Protein AF-A0A0G4L8Q2-F1 (afdb_monomer)

InterPro domains:
  IPR001357 BRCT domain [PS50172] (61-119)
  IPR036420 BRCT domain superfamily [G3DSA:3.40.50.10190] (60-119)
  IPR036420 BRCT domain superfamily [SSF52113] (34-117)

Nearest PDB structures (foldseek):
  4id3-assembly2_B  TM=9.337E-01  e=1.036E-03  Saccharomyces cerevisiae S288C
  2ebw-assembly1_A  TM=8.727E-01  e=2.348E-03  Homo sapiens
  2m2i-assembly1_A  TM=8.314E-01  e=1.944E-03  Saccharomyces cerevisiae
  5vx7-assembly1_A  TM=8.549E-01  e=3.885E-03  Saccharomyces cerevisiae S288C
  3al3-assembly1_A  TM=3.323E-01  e=2.104E+00  Homo sapiens

Radius of gyration: 15.35 Å; Cα contacts (8 Å, |Δi|>4): 139; chains: 1; bounding box: 40×30×42 Å

Mean predicted aligned error: 5.41 Å

Solvent-accessible surface area (backbone atoms only — not comparable to full-atom values): 7084 Å² total; per-residue (Å²): 141,83,54,77,54,56,54,43,20,51,50,47,42,52,51,53,73,70,53,80,68,89,72,80,86,47,80,59,65,53,85,74,58,91,90,39,60,69,59,47,54,53,24,52,53,50,54,53,50,40,54,46,36,54,45,39,68,75,24,80,89,47,68,60,81,34,62,84,40,25,38,28,76,43,80,70,50,90,71,46,66,71,56,50,50,49,55,40,32,32,20,39,22,40,77,40,92,72,79,93,47,86,39,50,40,73,42,77,48,61,72,67,73,60,71,87,73,74,106

Foldseek 3Di:
DDDPLQVQQQVLLVCLVPQADDDCPDPLNDDDDPPRPVSVVVSVQSVVSNVLNVLCVVQPPAALPAASFEEEEDDADVVGPVVCSSVQSSSHYHYDPDDPDPSNGPYYHYPDDDPVVVD

Structure (mmCIF, N/CA/C/O backbone):
data_AF-A0A0G4L8Q2-F1
#
_entry.id   AF-A0A0G4L8Q2-F1
#
loop_
_atom_site.group_PDB
_atom_site.id
_atom_site.type_symbol
_atom_site.label_atom_id
_atom_site.label_alt_id
_atom_site.label_comp_id
_atom_site.label_asym_id
_atom_site.label_entity_id
_atom_site.label_seq_id
_atom_site.pdbx_PDB_ins_code
_atom_site.Cartn_x
_atom_site.Cartn_y
_atom_site.Cartn_z
_atom_site.occupancy
_atom_site.B_iso_or_equiv
_atom_site.auth_seq_id
_atom_site.auth_comp_id
_atom_site.auth_asym_id
_atom_site.auth_atom_id
_atom_site.pdbx_PDB_model_num
ATOM 1 N N . MET A 1 1 ? 2.539 7.947 21.903 1.00 46.09 1 MET A N 1
ATOM 2 C CA . MET A 1 1 ? 2.218 8.505 20.574 1.00 46.09 1 MET A CA 1
ATOM 3 C C . MET A 1 1 ? 3.316 9.488 20.205 1.00 46.09 1 MET A C 1
ATOM 5 O O . MET A 1 1 ? 3.404 10.532 20.837 1.00 46.09 1 MET A O 1
ATOM 9 N N . GLY A 1 2 ? 4.216 9.132 19.288 1.00 56.31 2 GLY A N 1
ATOM 10 C CA . GLY A 1 2 ? 5.336 10.012 18.913 1.00 56.31 2 GLY A CA 1
ATOM 11 C C . GLY A 1 2 ? 6.603 9.317 18.409 1.00 56.31 2 GLY A C 1
ATOM 12 O O . GLY A 1 2 ? 7.612 9.989 18.187 1.00 56.31 2 GLY A O 1
ATOM 13 N N . SER A 1 3 ? 6.582 7.997 18.209 1.00 67.12 3 SER A N 1
ATOM 14 C CA . SER A 1 3 ? 7.747 7.274 17.696 1.00 67.12 3 SER A CA 1
ATOM 15 C C . SER A 1 3 ? 8.012 7.615 16.224 1.00 67.12 3 SER A C 1
ATOM 17 O O . SER A 1 3 ? 7.089 7.831 15.438 1.00 67.12 3 SER A O 1
ATOM 19 N N . ARG A 1 4 ? 9.286 7.611 15.805 1.00 61.66 4 ARG A N 1
ATOM 20 C CA . ARG A 1 4 ? 9.696 7.770 14.393 1.00 61.66 4 ARG A CA 1
ATOM 21 C C . ARG A 1 4 ? 9.013 6.745 13.471 1.00 61.66 4 ARG A C 1
ATOM 23 O O . ARG A 1 4 ? 8.783 7.040 12.304 1.00 61.66 4 ARG A O 1
ATOM 30 N N . LEU A 1 5 ? 8.650 5.577 14.007 1.00 66.06 5 LEU A N 1
ATOM 31 C CA . LEU A 1 5 ? 7.944 4.510 13.288 1.00 66.06 5 LEU A CA 1
ATOM 32 C C . LEU A 1 5 ? 6.494 4.908 12.932 1.00 66.06 5 LEU A C 1
ATOM 34 O O . LEU A 1 5 ? 6.028 4.625 11.830 1.00 66.06 5 LEU A O 1
ATOM 38 N N . GLU A 1 6 ? 5.804 5.623 13.829 1.00 70.31 6 GLU A N 1
ATOM 39 C CA . GLU A 1 6 ? 4.434 6.123 13.609 1.00 70.31 6 GLU A CA 1
ATOM 40 C C . GLU A 1 6 ? 4.410 7.283 12.598 1.00 70.31 6 GLU A C 1
ATOM 42 O O . GLU A 1 6 ? 3.436 7.469 11.870 1.00 70.31 6 GLU A O 1
ATOM 47 N N . LYS A 1 7 ? 5.496 8.064 12.505 1.00 80.12 7 LYS A N 1
ATOM 48 C CA . LYS A 1 7 ? 5.595 9.194 11.564 1.00 80.12 7 LYS A CA 1
ATOM 49 C C . LYS A 1 7 ? 5.583 8.738 10.102 1.00 80.12 7 LYS A C 1
ATOM 51 O O . LYS A 1 7 ? 4.897 9.345 9.290 1.00 80.12 7 LYS A O 1
ATOM 56 N N . ASN A 1 8 ? 6.286 7.656 9.772 1.00 83.25 8 ASN A N 1
ATOM 57 C CA . ASN A 1 8 ? 6.350 7.170 8.391 1.00 83.25 8 ASN A CA 1
ATOM 58 C C . ASN A 1 8 ? 5.027 6.536 7.952 1.00 83.25 8 ASN A C 1
ATOM 60 O O . ASN A 1 8 ? 4.466 6.925 6.933 1.00 83.25 8 ASN A O 1
ATOM 64 N N . SER A 1 9 ? 4.491 5.608 8.744 1.00 81.19 9 SER A N 1
ATOM 65 C CA . SER A 1 9 ? 3.209 4.957 8.446 1.00 81.19 9 SER A CA 1
ATOM 66 C C . SER A 1 9 ? 2.054 5.960 8.381 1.00 81.19 9 SER A C 1
ATOM 68 O O . SER A 1 9 ? 1.198 5.846 7.507 1.00 81.19 9 SER A O 1
ATOM 70 N N . SER A 1 10 ? 2.053 7.000 9.225 1.00 85.38 10 SER A N 1
ATOM 71 C CA . SE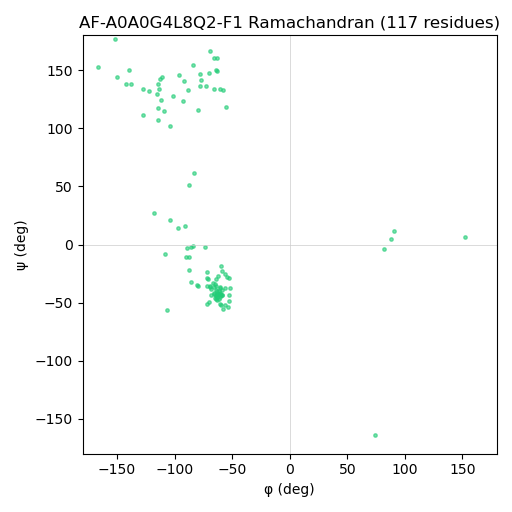R A 1 10 ? 1.060 8.080 9.134 1.00 85.38 10 SER A CA 1
ATOM 72 C C . SER A 1 10 ? 1.223 8.957 7.889 1.00 85.38 10 SER A C 1
ATOM 74 O O . SER A 1 10 ? 0.217 9.357 7.307 1.00 85.38 10 SER A O 1
ATOM 76 N N . GLN A 1 11 ? 2.449 9.236 7.433 1.00 87.38 11 GLN A N 1
ATOM 77 C CA . GLN A 1 11 ? 2.677 9.924 6.155 1.00 87.38 11 GLN A CA 1
ATOM 78 C C . GLN A 1 11 ? 2.182 9.091 4.970 1.00 87.38 11 GLN A C 1
ATOM 80 O O . GLN A 1 11 ? 1.495 9.617 4.097 1.00 87.38 11 GLN A O 1
ATOM 85 N N . VAL A 1 12 ? 2.477 7.788 4.965 1.00 87.19 12 VAL A N 1
ATOM 86 C CA . VAL A 1 12 ? 1.997 6.860 3.931 1.00 87.19 12 VAL A CA 1
ATOM 87 C C . VAL A 1 12 ? 0.478 6.808 3.923 1.00 87.19 12 VAL A C 1
ATOM 89 O O . VAL A 1 12 ? -0.131 6.962 2.870 1.00 87.19 12 VAL A O 1
ATOM 92 N N . ARG A 1 13 ? -0.137 6.671 5.100 1.00 88.06 13 ARG A N 1
ATOM 93 C CA . ARG A 1 13 ? -1.589 6.710 5.260 1.00 88.06 13 ARG A CA 1
ATOM 94 C C . ARG A 1 13 ? -2.181 7.977 4.643 1.00 88.06 13 ARG A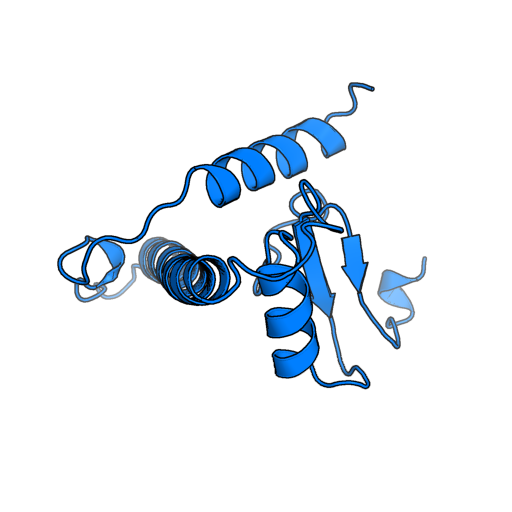 C 1
ATOM 96 O O . ARG A 1 13 ? -3.056 7.866 3.795 1.00 88.06 13 ARG A O 1
ATOM 103 N N . LYS A 1 14 ? -1.684 9.159 5.026 1.00 89.50 14 LYS A N 1
ATOM 104 C CA . LYS A 1 14 ? -2.181 10.442 4.500 1.00 89.50 14 LYS A CA 1
ATOM 105 C C . LYS A 1 14 ? -2.043 10.532 2.982 1.00 89.50 14 LYS A C 1
ATOM 107 O O . LYS A 1 14 ? -2.941 11.043 2.325 1.00 89.50 14 LYS A O 1
ATOM 112 N N . ARG A 1 15 ? -0.940 10.018 2.429 1.00 88.75 15 ARG A N 1
ATOM 113 C CA . ARG A 1 15 ? -0.724 9.965 0.980 1.00 88.75 15 ARG A CA 1
ATOM 114 C C . ARG A 1 15 ? -1.761 9.084 0.283 1.00 88.75 15 ARG A C 1
ATOM 116 O O . ARG A 1 15 ? -2.282 9.500 -0.737 1.00 88.75 15 ARG A O 1
ATOM 123 N N . ILE A 1 16 ? -2.051 7.898 0.820 1.00 87.94 16 ILE A N 1
ATOM 124 C CA . ILE A 1 16 ? -3.041 6.973 0.243 1.00 87.94 16 ILE A CA 1
ATOM 125 C C . ILE A 1 16 ? -4.462 7.537 0.379 1.00 87.94 16 ILE A C 1
ATOM 127 O O . ILE A 1 16 ? -5.239 7.492 -0.570 1.00 87.94 16 ILE A O 1
ATOM 131 N N . GLU A 1 17 ? -4.799 8.103 1.542 1.00 85.44 17 GLU A N 1
ATOM 132 C CA . GLU A 1 17 ? -6.103 8.732 1.790 1.00 85.44 17 GLU A CA 1
ATOM 133 C C . GLU A 1 17 ? -6.349 9.917 0.844 1.00 85.44 17 GLU A C 1
ATOM 135 O O . GLU A 1 17 ? -7.460 10.064 0.342 1.00 85.44 17 GLU A O 1
ATOM 140 N N . GLY A 1 18 ? -5.322 10.729 0.575 1.00 84.12 18 GLY A N 1
ATOM 141 C CA . GLY A 1 18 ? -5.392 11.857 -0.357 1.00 84.12 18 GLY A CA 1
ATOM 142 C C . GLY A 1 18 ? -5.183 11.496 -1.830 1.00 84.12 18 GLY A C 1
ATOM 143 O O . GLY A 1 18 ? -5.216 12.393 -2.666 1.00 84.12 18 GLY A O 1
ATOM 144 N N . HIS A 1 19 ? -4.930 10.224 -2.159 1.00 85.88 19 HIS A N 1
ATOM 145 C CA . HIS A 1 19 ? -4.714 9.795 -3.539 1.00 85.88 19 HIS A CA 1
ATOM 146 C C . HIS A 1 19 ? -6.048 9.630 -4.268 1.00 85.88 19 HIS A C 1
ATOM 148 O O . HIS A 1 19 ? -6.837 8.736 -3.924 1.00 85.88 19 HIS A O 1
ATOM 154 N N . THR A 1 20 ? -6.246 10.455 -5.295 1.00 82.62 20 THR A N 1
ATOM 155 C CA . THR A 1 20 ? -7.375 10.416 -6.229 1.00 82.62 20 THR A CA 1
ATOM 156 C C . THR A 1 20 ? -6.862 10.018 -7.608 1.00 82.62 20 THR A C 1
ATOM 158 O O . THR A 1 20 ? -5.768 10.416 -8.001 1.00 82.62 20 THR A O 1
ATOM 161 N N . PHE A 1 21 ? -7.646 9.219 -8.324 1.00 87.44 21 PHE A N 1
ATOM 162 C CA . PHE A 1 21 ? -7.382 8.841 -9.706 1.00 87.44 21 PHE A CA 1
ATOM 163 C C . PHE A 1 21 ? -8.449 9.483 -10.594 1.00 87.44 21 PHE A C 1
ATOM 165 O O . PHE A 1 21 ? -9.636 9.290 -10.330 1.00 87.44 21 PHE A O 1
ATOM 172 N N . GLU A 1 22 ? -8.020 10.253 -11.592 1.00 81.12 22 GLU A N 1
ATOM 173 C CA . GLU A 1 22 ? -8.904 10.938 -12.545 1.00 81.12 22 GLU A CA 1
ATOM 174 C C . GLU A 1 22 ? -8.844 10.243 -13.912 1.00 81.12 22 GLU A C 1
ATOM 176 O O . GLU A 1 22 ? -9.867 9.749 -14.388 1.00 81.12 22 GLU A O 1
ATOM 181 N N . ASP A 1 23 ? -7.647 10.122 -14.495 1.00 85.00 23 ASP A N 1
ATOM 182 C CA . ASP A 1 23 ? -7.423 9.555 -15.829 1.00 85.00 23 ASP A CA 1
ATOM 183 C C . ASP A 1 23 ? -6.023 8.908 -15.993 1.00 85.00 23 ASP A C 1
ATOM 185 O O . ASP A 1 23 ? -5.199 8.904 -15.074 1.00 85.00 23 ASP A O 1
ATOM 189 N N . GLU A 1 24 ? -5.764 8.307 -17.163 1.00 86.38 24 GLU A N 1
ATOM 190 C CA . GLU A 1 24 ? -4.503 7.618 -17.497 1.00 86.38 24 GLU A CA 1
ATOM 191 C C . GLU A 1 24 ? -3.498 8.473 -18.299 1.00 86.38 24 GLU A C 1
ATOM 193 O O . GLU A 1 24 ? -2.531 7.943 -18.846 1.00 86.38 24 GLU A O 1
ATOM 198 N N . GLU A 1 25 ? -3.683 9.790 -18.372 1.00 85.88 25 GLU A N 1
ATOM 199 C CA . GLU A 1 25 ? -2.771 10.738 -19.034 1.00 85.88 25 GLU A CA 1
ATOM 200 C C . GLU A 1 25 ? -1.628 11.203 -18.105 1.00 85.88 25 GLU A C 1
ATOM 202 O O . GLU A 1 25 ? -0.737 11.949 -18.515 1.00 85.88 25 GLU A O 1
ATOM 207 N N . GLY A 1 26 ? -1.624 10.739 -16.851 1.00 84.00 26 GLY A N 1
ATOM 208 C CA . GLY A 1 26 ? -0.616 11.071 -15.844 1.00 84.00 26 GLY A CA 1
ATOM 209 C C . GLY A 1 26 ? 0.804 10.560 -16.136 1.00 84.00 26 GLY A C 1
ATOM 210 O O . GLY A 1 26 ? 1.029 9.592 -16.871 1.00 84.00 26 GLY A O 1
ATOM 211 N N . GLU A 1 27 ? 1.787 11.179 -15.468 1.00 85.88 27 GLU A N 1
ATOM 212 C CA . GLU A 1 27 ? 3.224 10.852 -15.554 1.00 85.88 27 GLU A CA 1
ATOM 213 C C . GLU A 1 27 ? 3.505 9.362 -15.294 1.00 85.88 27 GLU A C 1
ATOM 215 O O . GLU A 1 27 ? 4.468 8.785 -15.806 1.00 85.88 27 GLU A O 1
ATOM 220 N N . GLU A 1 28 ? 2.666 8.701 -14.493 1.00 86.25 28 GLU A N 1
ATOM 221 C CA . GLU A 1 28 ? 2.812 7.281 -14.221 1.00 86.25 28 GLU A CA 1
ATOM 222 C C . GLU A 1 28 ? 2.663 6.399 -15.469 1.00 86.25 28 GLU A C 1
ATOM 224 O O . GLU A 1 28 ? 3.273 5.324 -15.520 1.00 86.25 28 GLU A O 1
ATOM 229 N N . TYR A 1 29 ? 1.918 6.831 -16.488 1.00 88.69 29 TYR A N 1
ATOM 230 C CA . TYR A 1 29 ? 1.667 6.071 -17.715 1.00 88.69 29 TYR A CA 1
ATOM 231 C C . TYR A 1 29 ? 2.685 6.324 -18.826 1.00 88.69 29 TYR A C 1
ATOM 233 O O . TYR A 1 29 ? 2.760 5.535 -19.769 1.00 88.69 29 TYR A O 1
ATOM 241 N N . GLU A 1 30 ? 3.547 7.327 -18.674 1.00 88.62 30 GLU A N 1
ATOM 242 C CA . GLU A 1 30 ? 4.608 7.609 -19.633 1.00 88.62 30 GLU A CA 1
ATOM 243 C C . GLU A 1 30 ? 5.635 6.465 -19.752 1.00 88.62 30 GLU A C 1
ATOM 245 O O . GLU A 1 30 ? 5.968 5.797 -18.757 1.00 88.62 30 GLU A O 1
ATOM 250 N N . PRO A 1 31 ? 6.236 6.280 -20.944 1.00 86.69 31 PRO A N 1
ATOM 251 C CA . PRO A 1 31 ? 7.279 5.286 -21.155 1.00 86.69 31 PRO A CA 1
ATOM 252 C C . PRO A 1 31 ? 8.500 5.554 -20.264 1.00 86.69 31 PRO A C 1
ATOM 254 O O . PRO A 1 31 ? 9.000 6.676 -20.158 1.00 86.69 31 PRO A O 1
ATOM 257 N N . SER A 1 32 ? 9.005 4.501 -19.619 1.00 88.62 32 SER A N 1
ATOM 258 C CA . SER A 1 32 ? 10.236 4.574 -18.829 1.00 88.62 32 SER A CA 1
ATOM 259 C C . SER A 1 32 ? 11.471 4.571 -19.733 1.00 88.62 32 SER A C 1
ATOM 261 O O . SER A 1 32 ? 11.536 3.837 -20.719 1.00 88.62 32 SER A O 1
ATOM 263 N N . LYS A 1 33 ? 12.481 5.364 -19.369 1.00 89.50 33 LYS A N 1
ATOM 264 C CA . LYS A 1 33 ? 13.782 5.394 -20.054 1.00 89.50 33 LYS A CA 1
ATOM 265 C C . LYS A 1 33 ? 14.695 4.280 -19.537 1.00 89.50 33 LYS A C 1
ATOM 267 O O . LYS A 1 33 ? 14.572 3.836 -18.393 1.00 89.50 33 LYS A O 1
ATOM 272 N N . PHE A 1 34 ? 15.646 3.853 -20.367 1.00 90.06 34 PHE A N 1
ATOM 273 C CA . PHE A 1 34 ? 16.685 2.913 -19.947 1.00 90.06 34 PHE A CA 1
ATOM 274 C C . PHE A 1 34 ? 17.471 3.477 -18.751 1.00 90.06 34 PHE A C 1
ATOM 276 O O . PHE A 1 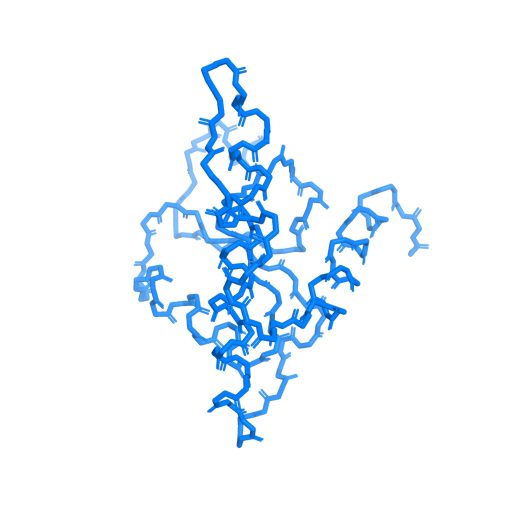34 ? 17.846 4.647 -18.752 1.00 90.06 34 PHE A O 1
ATOM 283 N N . GLY A 1 35 ? 17.683 2.655 -17.718 1.00 87.50 35 GLY A N 1
ATOM 284 C CA . GLY A 1 35 ? 18.326 3.067 -16.463 1.00 87.50 35 GLY A CA 1
ATOM 285 C C . GLY A 1 35 ? 17.415 3.771 -15.443 1.00 87.50 35 GLY A C 1
ATOM 286 O O . GLY A 1 35 ? 17.860 4.031 -14.332 1.00 87.50 35 GLY A O 1
ATOM 287 N N . GLY A 1 36 ? 16.142 4.037 -15.759 1.00 89.94 36 GLY A N 1
ATOM 288 C CA . GLY A 1 36 ? 15.191 4.719 -14.866 1.00 89.94 36 GLY A CA 1
ATOM 289 C C . GLY A 1 36 ? 14.432 3.792 -13.909 1.00 89.94 36 GLY A C 1
ATOM 290 O O . GLY A 1 36 ? 13.202 3.825 -13.883 1.00 89.94 36 GLY A O 1
ATOM 291 N N . PHE A 1 37 ? 15.125 2.925 -13.158 1.00 88.06 37 PHE A N 1
ATOM 292 C CA . PHE A 1 37 ? 14.462 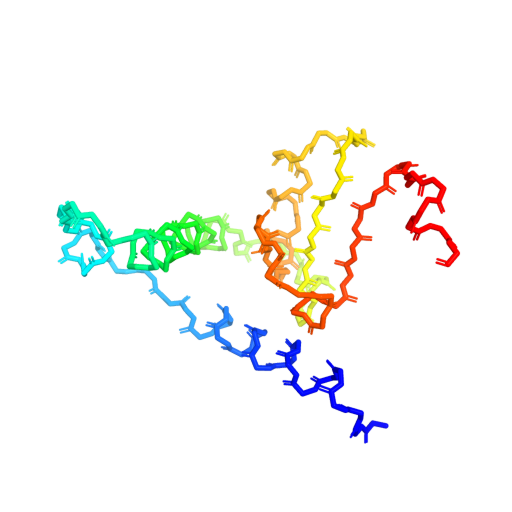1.954 -12.269 1.00 88.06 37 PHE A CA 1
ATOM 293 C C . PHE A 1 37 ? 13.646 2.627 -11.154 1.00 88.06 37 PHE A C 1
ATOM 295 O O . PHE A 1 37 ? 12.514 2.216 -10.892 1.00 88.06 37 PHE A O 1
ATOM 302 N N . ASP A 1 38 ? 14.187 3.673 -10.529 1.00 89.56 38 ASP A N 1
ATOM 303 C CA . ASP A 1 38 ? 13.500 4.430 -9.480 1.00 89.56 38 ASP A CA 1
ATOM 304 C C . ASP A 1 38 ? 12.197 5.060 -9.982 1.00 89.56 38 ASP A C 1
ATOM 306 O O . ASP A 1 38 ? 11.153 4.921 -9.337 1.00 89.56 38 ASP A O 1
ATOM 310 N N . ASP A 1 39 ? 12.226 5.675 -11.169 1.00 90.06 39 ASP A N 1
ATOM 311 C CA . ASP A 1 39 ? 11.030 6.233 -11.801 1.00 90.06 39 ASP A CA 1
ATOM 312 C C . ASP A 1 39 ? 10.027 5.142 -12.147 1.00 90.06 39 ASP A C 1
ATOM 314 O O . ASP A 1 39 ? 8.858 5.247 -11.781 1.00 90.06 39 ASP A O 1
ATOM 318 N N . TYR A 1 40 ? 10.476 4.050 -12.765 1.00 91.31 40 TYR A N 1
ATOM 319 C CA . TYR A 1 40 ? 9.617 2.904 -13.045 1.00 91.31 40 TYR A CA 1
ATOM 320 C C . TYR A 1 40 ? 8.903 2.412 -11.779 1.00 91.31 40 TYR A C 1
ATOM 322 O O . TYR A 1 40 ? 7.684 2.224 -11.779 1.00 91.31 40 TYR A O 1
ATOM 330 N N . PHE A 1 41 ? 9.636 2.223 -10.679 1.00 91.06 41 PHE A N 1
ATOM 331 C CA . PHE A 1 41 ? 9.069 1.679 -9.450 1.00 91.06 41 PHE A CA 1
ATOM 332 C C . PHE A 1 41 ? 8.152 2.688 -8.742 1.00 91.06 41 PHE A C 1
ATOM 334 O O . PHE A 1 41 ? 7.111 2.299 -8.204 1.00 91.06 41 PHE A O 1
ATOM 341 N N . ARG A 1 42 ? 8.481 3.988 -8.790 1.00 90.62 42 ARG A N 1
ATOM 342 C CA . ARG A 1 42 ? 7.610 5.082 -8.329 1.00 90.62 42 ARG A CA 1
ATOM 343 C C . ARG A 1 42 ? 6.295 5.096 -9.107 1.00 90.62 42 ARG A C 1
ATOM 345 O O . ARG A 1 42 ? 5.236 5.036 -8.484 1.00 90.62 42 ARG A O 1
ATOM 352 N N . ARG A 1 43 ? 6.355 5.097 -10.441 1.00 92.75 43 ARG A N 1
ATOM 353 C CA . ARG A 1 43 ? 5.188 5.070 -11.339 1.00 92.75 43 ARG A CA 1
ATOM 354 C C . ARG A 1 43 ? 4.349 3.808 -11.132 1.00 92.75 43 ARG A C 1
ATOM 356 O O . ARG A 1 43 ? 3.132 3.884 -11.001 1.00 92.75 43 ARG A O 1
ATOM 363 N N . LYS A 1 44 ? 4.991 2.645 -10.977 1.00 92.94 44 LYS A N 1
ATOM 364 C CA . LYS A 1 44 ? 4.315 1.375 -10.668 1.00 92.94 44 LYS A CA 1
ATOM 365 C C . LYS A 1 44 ? 3.515 1.439 -9.367 1.00 92.94 44 LYS A C 1
ATOM 367 O O . LYS A 1 44 ? 2.388 0.959 -9.330 1.00 92.94 44 LYS A O 1
ATOM 372 N N . LYS A 1 45 ? 4.068 2.035 -8.306 1.00 92.00 45 LYS A N 1
ATOM 373 C CA . LYS A 1 45 ? 3.339 2.216 -7.040 1.00 92.00 45 LYS A CA 1
ATOM 374 C C . LYS A 1 45 ? 2.115 3.108 -7.208 1.00 92.00 45 LYS A C 1
ATOM 376 O O . LYS A 1 45 ? 1.085 2.788 -6.631 1.00 92.00 45 LYS A O 1
ATOM 381 N N . ILE A 1 46 ? 2.219 4.179 -7.995 1.00 91.50 46 ILE A N 1
ATOM 382 C CA . ILE A 1 46 ? 1.091 5.077 -8.275 1.00 91.50 46 ILE A CA 1
ATOM 383 C C . ILE A 1 46 ? -0.020 4.317 -9.008 1.00 91.50 46 ILE A C 1
ATOM 385 O O . ILE A 1 46 ? -1.147 4.306 -8.529 1.00 91.50 46 ILE A O 1
ATOM 389 N N . LYS A 1 47 ? 0.305 3.550 -10.057 1.00 92.75 47 LYS A N 1
ATOM 390 C CA . LYS A 1 47 ? -0.686 2.715 -10.769 1.00 92.75 47 LYS A CA 1
ATOM 391 C C . LYS A 1 47 ? -1.420 1.731 -9.859 1.00 92.75 47 LYS A C 1
ATOM 393 O O . LYS A 1 47 ? -2.614 1.504 -10.022 1.00 92.75 47 LYS A O 1
ATOM 398 N N . LEU A 1 48 ? -0.727 1.154 -8.878 1.00 93.38 48 LEU A N 1
ATOM 399 C CA . LEU A 1 48 ? -1.368 0.283 -7.889 1.00 93.38 48 LEU A CA 1
ATOM 400 C C . LEU A 1 48 ? -2.348 1.051 -6.994 1.00 93.38 48 LEU A C 1
ATOM 402 O O . LEU A 1 48 ? -3.413 0.533 -6.680 1.00 93.38 48 LEU A O 1
ATOM 406 N N . GLN A 1 49 ? -2.031 2.296 -6.633 1.00 92.12 49 GLN A N 1
ATOM 407 C CA . GLN A 1 49 ? -2.963 3.160 -5.902 1.00 92.12 49 GLN A CA 1
ATOM 408 C C . GLN A 1 49 ? -4.139 3.631 -6.773 1.00 92.12 49 GLN A C 1
ATOM 410 O O . GLN A 1 49 ? -5.236 3.807 -6.245 1.00 92.12 49 GLN A O 1
ATOM 415 N N . ASN A 1 50 ? -3.953 3.777 -8.090 1.00 91.75 50 ASN A N 1
ATOM 416 C CA . ASN A 1 50 ? -5.041 4.045 -9.041 1.00 91.75 50 ASN A CA 1
ATOM 417 C C . ASN A 1 50 ? -6.030 2.870 -9.086 1.00 91.75 50 ASN A C 1
ATOM 419 O O . ASN A 1 50 ? -7.242 3.065 -9.005 1.00 91.75 50 ASN A O 1
ATOM 423 N N . LEU A 1 51 ? -5.522 1.632 -9.117 1.00 90.19 51 LEU A N 1
ATOM 424 C CA . LEU A 1 51 ? -6.357 0.432 -9.002 1.00 90.19 51 LEU A CA 1
ATOM 425 C C . LEU A 1 51 ? -7.155 0.424 -7.686 1.00 90.19 51 LEU A C 1
ATOM 427 O O . LEU A 1 51 ? -8.356 0.150 -7.687 1.00 90.19 51 LEU A O 1
ATOM 431 N N . ASP A 1 52 ? -6.508 0.782 -6.577 1.00 92.31 52 ASP A N 1
ATOM 432 C CA . ASP A 1 52 ? -7.154 0.862 -5.264 1.00 92.31 52 ASP A CA 1
ATOM 433 C C . ASP A 1 52 ? -8.197 1.983 -5.189 1.00 92.31 52 ASP A C 1
ATOM 435 O O . ASP A 1 52 ? -9.205 1.835 -4.499 1.00 92.31 52 ASP A O 1
ATOM 439 N N . ALA A 1 53 ? -7.993 3.103 -5.890 1.00 89.62 53 ALA A N 1
ATOM 440 C CA . ALA A 1 53 ? -8.972 4.187 -5.972 1.00 89.62 53 ALA A CA 1
ATOM 441 C C . ALA A 1 53 ? -10.288 3.699 -6.598 1.00 89.62 53 ALA A C 1
ATOM 443 O O . ALA A 1 53 ? -11.356 3.946 -6.036 1.00 89.62 53 ALA A O 1
ATOM 444 N N . ASN A 1 54 ? -10.210 2.909 -7.672 1.00 88.88 54 ASN A N 1
ATOM 445 C CA . ASN A 1 54 ? -11.384 2.288 -8.290 1.00 88.88 54 ASN A CA 1
ATOM 446 C C . ASN A 1 54 ? -12.092 1.310 -7.336 1.00 88.88 54 ASN A C 1
ATOM 448 O O . ASN A 1 54 ? -13.318 1.328 -7.220 1.00 88.88 54 ASN A O 1
ATOM 452 N N . LEU A 1 55 ? -11.336 0.490 -6.594 1.00 90.44 55 LEU A N 1
ATOM 453 C CA . LEU A 1 55 ? -11.907 -0.428 -5.599 1.00 90.44 55 LEU A CA 1
ATOM 454 C C . LEU A 1 55 ? -12.597 0.311 -4.443 1.00 90.44 55 LEU A C 1
ATOM 456 O O . LEU A 1 55 ? -13.660 -0.124 -3.992 1.00 90.44 55 LEU A O 1
ATOM 460 N N . ARG A 1 56 ? -12.023 1.427 -3.978 1.00 88.69 56 ARG A N 1
ATOM 461 C CA . ARG A 1 56 ? -12.629 2.292 -2.954 1.00 88.69 56 ARG A CA 1
ATOM 462 C C . ARG A 1 56 ? -13.915 2.938 -3.464 1.00 88.69 56 ARG A C 1
ATOM 464 O O . ARG A 1 56 ? -14.925 2.884 -2.767 1.00 88.69 56 ARG A O 1
ATOM 471 N N . ALA A 1 57 ? -13.902 3.481 -4.682 1.00 87.19 57 ALA A N 1
ATOM 472 C CA . ALA A 1 57 ? -15.076 4.094 -5.305 1.00 87.19 57 ALA A CA 1
ATOM 473 C C . ALA A 1 57 ? -16.236 3.096 -5.474 1.00 87.19 57 ALA A C 1
ATOM 475 O O . ALA A 1 57 ? -17.390 3.441 -5.236 1.00 87.19 57 ALA A O 1
ATOM 476 N N . ALA A 1 58 ? -15.930 1.835 -5.796 1.00 86.69 58 ALA A N 1
ATOM 477 C CA . ALA A 1 58 ? -16.919 0.766 -5.933 1.00 86.69 58 ALA A CA 1
ATOM 478 C C . ALA A 1 58 ? -17.511 0.256 -4.598 1.00 86.69 58 ALA A C 1
ATOM 480 O O . ALA A 1 58 ? -18.359 -0.633 -4.615 1.00 86.69 58 ALA A O 1
ATOM 481 N N . SER A 1 59 ? -17.064 0.768 -3.444 1.00 84.62 59 SER A N 1
ATOM 482 C CA . SER A 1 59 ? -17.361 0.199 -2.116 1.00 84.62 59 SER A CA 1
ATOM 483 C C . SER A 1 59 ? -18.135 1.134 -1.188 1.00 84.62 59 SER A C 1
ATOM 485 O O . SER A 1 59 ? -18.034 1.009 0.032 1.00 84.62 59 SER A O 1
ATOM 487 N N . SER A 1 60 ? -18.923 2.055 -1.748 1.00 79.00 60 SER A N 1
ATOM 488 C CA . SER A 1 60 ? -19.705 3.052 -0.997 1.00 79.00 60 SER A CA 1
ATOM 489 C C . SER A 1 60 ? -20.662 2.458 0.048 1.00 79.00 60 SER A C 1
ATOM 491 O O . SER A 1 60 ? -20.953 3.120 1.040 1.00 79.00 6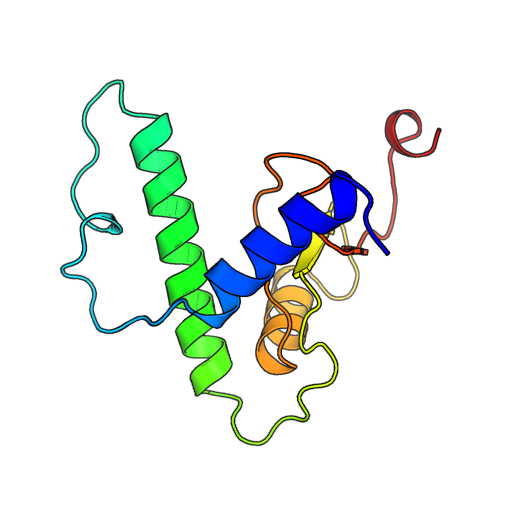0 SER A O 1
ATOM 493 N N . ASP A 1 61 ? -21.105 1.214 -0.140 1.00 88.25 61 ASP A N 1
ATOM 494 C CA . ASP A 1 61 ? -22.039 0.512 0.752 1.00 88.25 61 ASP A CA 1
ATOM 495 C C . ASP A 1 61 ? -21.349 -0.241 1.914 1.00 88.25 61 ASP A C 1
ATOM 497 O O . ASP A 1 61 ? -21.996 -0.696 2.855 1.00 88.25 61 ASP A O 1
ATOM 501 N N . LYS A 1 62 ? -20.014 -0.383 1.893 1.00 90.94 62 LYS A N 1
ATOM 502 C CA . LYS A 1 62 ? -19.287 -1.200 2.879 1.00 90.94 62 LYS A CA 1
ATOM 503 C C . LYS A 1 62 ? -18.823 -0.390 4.100 1.00 90.94 62 LYS A C 1
ATOM 505 O O . LYS A 1 62 ? -18.307 0.724 3.954 1.00 90.94 62 LYS A O 1
ATOM 510 N N . PRO A 1 63 ? -18.894 -0.960 5.322 1.00 93.44 63 PRO A N 1
ATOM 511 C CA . PRO A 1 63 ? -18.418 -0.286 6.526 1.00 93.44 63 PRO A CA 1
ATOM 512 C C . PRO A 1 63 ? -16.897 -0.095 6.491 1.00 93.44 63 PRO A C 1
ATOM 514 O O . PRO A 1 63 ? -16.140 -1.030 6.216 1.00 93.44 63 PRO A O 1
ATOM 517 N N . GLN A 1 64 ? -16.446 1.111 6.833 1.00 92.50 64 GLN A N 1
ATOM 518 C CA . GLN A 1 64 ? -15.037 1.520 6.797 1.00 92.50 64 GLN A CA 1
ATOM 519 C C . GLN A 1 64 ? -14.285 1.086 8.069 1.00 92.50 64 GLN A C 1
ATOM 521 O O . GLN A 1 64 ? -13.814 1.914 8.851 1.00 92.50 64 GLN A O 1
ATOM 526 N N . LEU A 1 65 ? -14.217 -0.229 8.297 1.00 92.94 65 LEU A N 1
ATOM 527 C CA . LEU A 1 65 ? -13.647 -0.851 9.502 1.00 92.94 65 LEU A CA 1
ATOM 528 C C . LEU A 1 65 ? -12.144 -0.598 9.655 1.00 92.94 65 LEU A C 1
ATOM 530 O O . LEU A 1 65 ? -11.643 -0.472 10.769 1.00 92.94 65 LEU A O 1
ATOM 534 N N . PHE A 1 66 ? -11.422 -0.519 8.538 1.00 93.62 66 PHE A N 1
ATOM 535 C CA . PHE A 1 66 ? -9.965 -0.414 8.520 1.00 93.62 66 PHE A CA 1
ATOM 536 C C . PHE A 1 66 ? -9.480 1.001 8.210 1.00 93.62 66 PHE A C 1
ATOM 538 O O . PHE A 1 66 ? -8.332 1.192 7.803 1.00 93.62 66 PHE A O 1
ATOM 545 N N . LYS A 1 67 ? -10.332 2.012 8.426 1.00 90.62 67 LYS A N 1
ATOM 546 C CA . LYS A 1 67 ? -9.963 3.410 8.209 1.00 90.62 67 LYS A CA 1
ATOM 547 C C . LYS A 1 67 ? -8.708 3.758 9.008 1.00 90.62 67 LYS A C 1
ATOM 549 O O . LYS A 1 67 ? -8.691 3.737 10.238 1.00 90.62 67 LYS A O 1
ATOM 554 N N . GLY A 1 68 ? -7.658 4.133 8.288 1.00 89.69 68 GLY A N 1
ATOM 555 C CA . GLY A 1 68 ? -6.374 4.510 8.866 1.00 89.69 68 GLY A CA 1
ATOM 556 C C . GLY A 1 68 ? -5.389 3.377 9.115 1.00 89.69 68 GLY A C 1
ATOM 557 O O . GLY A 1 68 ? -4.304 3.630 9.640 1.00 89.69 68 GLY A O 1
ATOM 558 N N . ILE A 1 69 ? -5.733 2.160 8.704 1.00 93.19 69 ILE A N 1
ATOM 559 C CA . ILE A 1 69 ? -4.811 1.035 8.638 1.00 93.19 69 ILE A CA 1
ATOM 560 C C . ILE A 1 69 ? -4.139 1.048 7.270 1.00 93.19 69 ILE A C 1
ATOM 562 O O . ILE A 1 69 ? -4.793 1.169 6.239 1.00 93.19 69 ILE A O 1
ATOM 566 N N . VAL A 1 70 ? -2.818 0.894 7.270 1.00 94.12 70 VAL A N 1
ATOM 567 C CA . VAL A 1 70 ? -2.031 0.584 6.074 1.00 94.12 70 VAL A CA 1
ATOM 568 C C . VAL A 1 70 ? -1.531 -0.849 6.199 1.00 94.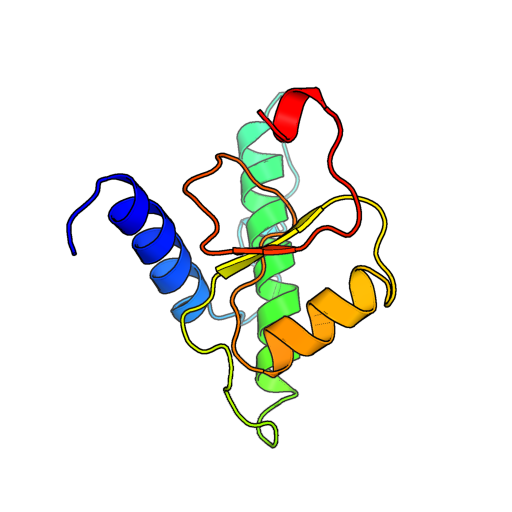12 70 VAL A C 1
ATOM 570 O O . VAL A 1 70 ? -0.755 -1.146 7.116 1.00 94.12 70 VAL A O 1
ATOM 573 N N . ALA A 1 71 ? -1.989 -1.729 5.316 1.00 95.00 71 ALA A N 1
ATOM 574 C CA . ALA A 1 71 ? -1.734 -3.160 5.367 1.00 95.00 71 ALA A CA 1
ATOM 575 C C . ALA A 1 71 ? -0.809 -3.622 4.233 1.00 95.00 71 ALA A C 1
ATOM 577 O O . ALA A 1 71 ? -0.884 -3.143 3.102 1.00 95.00 71 ALA A O 1
ATOM 578 N N . HIS A 1 72 ? 0.041 -4.597 4.540 1.00 95.06 72 HIS A N 1
ATOM 579 C CA . HIS A 1 72 ? 0.833 -5.347 3.569 1.00 95.06 72 HIS A CA 1
ATOM 580 C C . HIS A 1 72 ? 0.603 -6.842 3.789 1.00 95.06 72 HIS A C 1
ATOM 582 O O . HIS A 1 72 ? 0.658 -7.305 4.925 1.00 95.06 72 HIS A O 1
ATOM 588 N N . VAL A 1 73 ? 0.370 -7.607 2.725 1.00 95.06 73 VAL A N 1
ATOM 589 C CA . VAL A 1 73 ? 0.229 -9.069 2.807 1.00 95.06 73 VAL A CA 1
ATOM 590 C C . VAL A 1 73 ? 1.532 -9.718 2.355 1.00 95.06 73 VAL A C 1
ATOM 592 O O . VAL A 1 73 ? 2.039 -9.409 1.278 1.00 95.06 73 VAL A O 1
ATOM 595 N N . SER A 1 74 ? 2.079 -10.617 3.174 1.00 92.62 74 SER A N 1
ATOM 596 C CA . SER A 1 74 ? 3.359 -11.276 2.924 1.00 92.62 74 SER A CA 1
ATOM 597 C C . SER A 1 74 ? 3.225 -12.793 2.885 1.00 92.62 74 SER A C 1
ATOM 599 O O . SER A 1 74 ? 2.676 -13.411 3.796 1.00 92.62 74 SER A O 1
ATOM 601 N N . GLY A 1 75 ? 3.813 -13.393 1.849 1.00 89.88 75 GLY A N 1
ATOM 602 C CA . GLY A 1 75 ? 3.853 -14.840 1.673 1.00 89.88 75 GLY A CA 1
ATOM 603 C C . GLY A 1 75 ? 2.515 -15.441 1.248 1.00 89.88 75 GLY A C 1
ATOM 604 O O . GLY A 1 75 ? 1.617 -14.752 0.761 1.00 89.88 75 GLY A O 1
ATOM 605 N N . TYR A 1 76 ? 2.414 -16.758 1.406 1.00 93.25 76 TYR A N 1
ATOM 606 C CA . TYR A 1 76 ? 1.183 -17.492 1.146 1.00 93.25 76 TYR A CA 1
ATOM 607 C C . TYR A 1 76 ? 0.156 -17.206 2.245 1.00 93.25 76 TYR A C 1
ATOM 609 O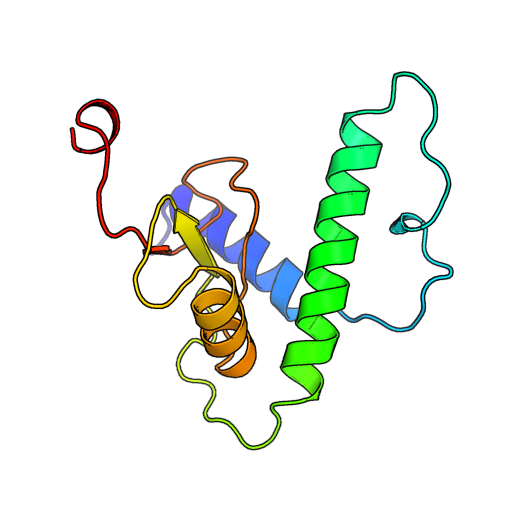 O . TYR A 1 76 ? 0.494 -17.190 3.428 1.00 93.25 76 TYR A O 1
ATOM 617 N N . THR A 1 77 ? -1.091 -16.984 1.836 1.00 95.12 77 THR A N 1
ATOM 618 C CA . THR A 1 77 ? -2.225 -16.710 2.721 1.00 95.12 77 THR A CA 1
ATOM 619 C C . THR A 1 77 ? -3.468 -17.438 2.225 1.00 95.12 77 THR A C 1
ATOM 621 O O . THR A 1 77 ? -3.630 -17.676 1.026 1.00 95.12 77 THR A O 1
ATOM 624 N N . GLN A 1 78 ? -4.344 -17.800 3.163 1.00 94.38 78 GLN A N 1
ATOM 625 C CA . GLN A 1 78 ? -5.673 -18.332 2.884 1.00 94.38 78 GLN A CA 1
ATOM 626 C C . GLN A 1 78 ? -6.686 -17.503 3.688 1.00 94.38 78 GLN A C 1
ATOM 628 O O . GLN A 1 78 ? -6.663 -17.578 4.917 1.00 94.38 78 GLN A O 1
ATOM 633 N N . PRO A 1 79 ? -7.546 -16.691 3.043 1.00 94.31 79 PRO A N 1
ATOM 634 C CA . PRO A 1 79 ? -7.750 -16.531 1.594 1.00 94.31 79 PRO A CA 1
ATOM 635 C C . PRO A 1 79 ? -6.572 -15.851 0.865 1.00 94.31 79 PRO A C 1
ATOM 637 O O . PRO A 1 79 ? -5.682 -15.297 1.501 1.00 94.31 79 PRO A O 1
ATOM 640 N N . SER A 1 80 ? -6.562 -15.922 -0.474 1.00 95.25 80 SER A N 1
ATOM 641 C CA . SER A 1 80 ? -5.443 -15.447 -1.310 1.00 95.25 80 SER A CA 1
ATOM 642 C C . SER A 1 80 ? -5.184 -13.937 -1.201 1.00 95.25 80 SER A C 1
ATOM 644 O O . SER A 1 80 ? -6.076 -13.162 -0.847 1.00 95.25 80 SER A O 1
ATOM 646 N N . LEU A 1 81 ? -3.979 -13.504 -1.599 1.00 94.00 81 LEU A N 1
ATOM 647 C CA . LEU A 1 81 ? -3.575 -12.092 -1.587 1.00 94.00 81 LEU A CA 1
ATOM 648 C C . LEU A 1 81 ? -4.570 -11.188 -2.317 1.00 94.00 81 LEU A C 1
ATOM 650 O O . LEU A 1 81 ? -4.906 -10.136 -1.793 1.00 94.00 81 LEU A O 1
ATOM 654 N N . SER A 1 82 ? -5.064 -11.589 -3.489 1.00 93.62 82 SER A N 1
ATOM 655 C CA . SER A 1 82 ? -6.013 -10.781 -4.265 1.00 93.62 82 SER A CA 1
ATOM 656 C C . SER A 1 82 ? -7.344 -10.590 -3.536 1.00 93.62 82 SER A C 1
ATOM 658 O O . SER A 1 82 ? -7.937 -9.516 -3.604 1.00 93.62 82 SER A O 1
ATOM 660 N N . VAL A 1 83 ? -7.796 -11.611 -2.800 1.00 95.38 83 VAL A N 1
ATOM 661 C CA . VAL A 1 83 ? -9.017 -11.530 -1.988 1.00 95.38 83 VAL A CA 1
ATOM 662 C C . VAL A 1 83 ? -8.791 -10.615 -0.790 1.00 95.38 83 VAL A C 1
ATOM 664 O O . VAL A 1 83 ? -9.575 -9.696 -0.580 1.00 95.38 83 VAL A O 1
ATOM 667 N N . LEU A 1 84 ? -7.700 -10.815 -0.043 1.00 95.69 84 LEU A N 1
ATOM 668 C CA . LEU A 1 84 ? -7.360 -9.962 1.100 1.00 95.69 84 LEU A CA 1
ATOM 669 C C . LEU A 1 84 ? -7.169 -8.505 0.682 1.00 95.69 84 LEU A C 1
ATOM 671 O O . LEU A 1 84 ? -7.679 -7.612 1.346 1.00 95.69 84 LEU A O 1
ATOM 675 N N . HIS A 1 85 ? -6.469 -8.264 -0.426 1.00 95.06 85 HIS A N 1
ATOM 676 C CA . HIS A 1 85 ? -6.261 -6.935 -0.993 1.00 95.06 85 HIS A CA 1
ATOM 677 C C . HIS A 1 85 ? -7.599 -6.247 -1.259 1.00 95.06 85 HIS A C 1
ATOM 679 O O . HIS A 1 85 ? -7.829 -5.154 -0.741 1.00 95.06 85 HIS A O 1
ATOM 685 N N . ARG A 1 86 ? -8.509 -6.915 -1.978 1.00 94.88 86 ARG A N 1
ATOM 686 C CA . ARG A 1 86 ? -9.841 -6.375 -2.248 1.00 94.88 86 ARG A CA 1
ATOM 687 C C . ARG A 1 86 ? -10.590 -6.077 -0.951 1.00 94.88 86 ARG A C 1
ATOM 689 O O . ARG A 1 86 ? -10.989 -4.941 -0.746 1.00 94.88 86 ARG A O 1
ATOM 696 N N . GLU A 1 87 ? -10.752 -7.051 -0.059 1.00 94.94 87 GLU A N 1
ATOM 697 C CA . GLU A 1 87 ? -11.528 -6.845 1.172 1.00 94.94 87 GLU A CA 1
ATOM 698 C C . GLU A 1 87 ? -10.934 -5.729 2.049 1.00 94.94 87 GLU A C 1
ATOM 700 O O . GLU A 1 87 ? -11.667 -4.872 2.533 1.00 94.94 87 GLU A O 1
ATOM 705 N N . LEU A 1 88 ? -9.609 -5.658 2.194 1.00 95.25 88 LEU A N 1
ATOM 706 C CA . LEU A 1 88 ? -8.953 -4.596 2.961 1.00 95.25 88 LEU A CA 1
ATOM 707 C C . LEU A 1 88 ? -9.249 -3.206 2.383 1.00 95.25 88 LEU A C 1
ATOM 709 O O . LEU A 1 88 ? -9.684 -2.319 3.119 1.00 95.25 88 LEU A O 1
ATOM 713 N N . VAL A 1 89 ? -9.046 -3.020 1.075 1.00 94.69 89 VAL A N 1
ATOM 714 C CA . VAL A 1 89 ? -9.241 -1.722 0.405 1.00 94.69 89 VAL A CA 1
ATOM 715 C C . VAL A 1 89 ? -10.709 -1.305 0.418 1.00 94.69 89 VAL A C 1
ATOM 717 O O . VAL A 1 89 ? -11.025 -0.158 0.728 1.00 94.69 89 VAL A O 1
ATOM 720 N N . GLN A 1 90 ? -11.620 -2.240 0.150 1.00 94.69 90 GLN A N 1
ATOM 721 C CA . GLN A 1 90 ? -13.058 -1.975 0.154 1.00 94.69 90 GLN A CA 1
ATOM 722 C C . GLN A 1 90 ? -13.588 -1.574 1.546 1.00 94.69 90 GLN A C 1
ATOM 724 O O . GLN A 1 90 ? -14.524 -0.784 1.650 1.00 94.69 90 GLN A O 1
ATOM 729 N N . HIS A 1 91 ? -12.961 -2.070 2.617 1.00 94.94 91 HIS A N 1
ATOM 730 C CA . HIS A 1 91 ? -13.261 -1.707 4.007 1.00 94.94 91 HIS A CA 1
ATOM 731 C C . HIS A 1 91 ? -12.417 -0.527 4.539 1.00 94.94 91 HIS A C 1
ATOM 733 O O . HIS A 1 91 ? -12.361 -0.296 5.752 1.00 94.94 91 HIS A O 1
ATOM 739 N N . GLY A 1 92 ? -11.776 0.241 3.651 1.00 91.25 92 GLY A N 1
ATOM 740 C CA . GLY A 1 92 ? -11.140 1.522 3.974 1.00 91.25 92 GLY A CA 1
ATOM 741 C C . GLY A 1 92 ? -9.672 1.452 4.398 1.00 91.25 92 GLY A C 1
ATOM 742 O O . GLY A 1 92 ? -9.143 2.451 4.893 1.00 91.25 92 GLY A O 1
ATOM 743 N N . ALA A 1 93 ? -9.006 0.306 4.229 1.00 94.19 93 ALA A N 1
ATOM 744 C CA . ALA A 1 93 ? -7.566 0.204 4.447 1.00 94.19 93 ALA A CA 1
ATOM 745 C C . ALA A 1 93 ? -6.784 0.792 3.263 1.00 94.19 93 ALA A C 1
ATOM 747 O O . ALA A 1 93 ? -7.163 0.638 2.103 1.00 94.19 93 ALA A O 1
ATOM 748 N N . GLY A 1 94 ? -5.625 1.380 3.547 1.00 93.44 94 GLY A N 1
ATOM 749 C CA . GLY A 1 94 ? -4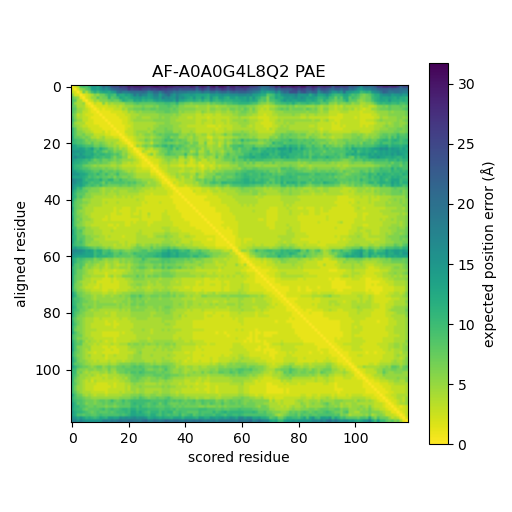.587 1.560 2.538 1.00 93.44 94 GLY A CA 1
ATOM 750 C C . GLY A 1 94 ? -3.834 0.250 2.319 1.00 93.44 94 GLY A C 1
ATOM 751 O O . GLY A 1 94 ? -3.469 -0.419 3.289 1.00 93.44 94 GLY A O 1
ATOM 752 N N . PHE A 1 95 ? -3.567 -0.120 1.069 1.00 95.12 95 PHE A N 1
ATOM 753 C CA . PHE A 1 95 ? -2.843 -1.348 0.752 1.00 95.12 95 PHE A CA 1
ATOM 754 C C . PHE A 1 95 ? -1.481 -1.056 0.121 1.00 95.12 95 PHE A C 1
ATOM 756 O O . PHE A 1 95 ? -1.345 -0.235 -0.783 1.00 95.12 95 PHE A O 1
ATOM 763 N N . LEU A 1 96 ? -0.449 -1.747 0.609 1.00 93.81 96 LEU A N 1
ATOM 764 C CA . LEU A 1 96 ? 0.905 -1.690 0.070 1.00 93.81 96 LEU A CA 1
ATOM 765 C C . LEU A 1 96 ? 1.281 -3.051 -0.506 1.00 93.81 96 LEU A C 1
ATOM 767 O O . LEU A 1 96 ? 1.601 -3.982 0.234 1.00 93.81 96 LEU A O 1
ATOM 771 N N . GLN A 1 97 ? 1.325 -3.162 -1.833 1.00 92.56 97 GLN A N 1
ATOM 772 C CA . GLN A 1 97 ? 1.826 -4.384 -2.470 1.00 92.56 97 GLN A CA 1
ATOM 773 C C . GLN A 1 97 ? 3.338 -4.555 -2.269 1.00 92.56 97 GLN A C 1
ATOM 775 O O . GLN A 1 97 ? 3.823 -5.669 -2.080 1.00 92.56 97 GLN A O 1
ATOM 780 N N . TYR A 1 98 ? 4.078 -3.446 -2.270 1.00 91.56 98 TYR A N 1
ATOM 781 C CA . TYR A 1 98 ? 5.521 -3.427 -2.060 1.00 91.56 98 TYR A CA 1
ATOM 782 C C . TYR A 1 98 ? 5.854 -2.679 -0.777 1.00 91.56 98 TYR A C 1
ATOM 784 O O . TYR A 1 98 ? 5.399 -1.557 -0.558 1.00 91.56 98 TYR A O 1
ATOM 792 N N . LEU A 1 99 ? 6.671 -3.312 0.060 1.00 89.00 99 LEU A N 1
ATOM 793 C CA . LEU A 1 99 ? 7.121 -2.756 1.325 1.00 89.00 99 LEU A CA 1
ATOM 794 C C . LEU A 1 99 ? 8.572 -2.279 1.188 1.00 89.00 99 LEU A C 1
ATOM 796 O O . LEU A 1 99 ? 9.493 -3.088 1.249 1.00 89.00 99 LEU A O 1
ATOM 800 N N . ASP A 1 100 ? 8.775 -0.968 1.038 1.00 85.00 100 ASP A N 1
ATOM 801 C CA . ASP A 1 100 ? 10.125 -0.375 0.953 1.00 85.00 100 ASP A CA 1
ATOM 802 C C . ASP A 1 100 ? 10.863 -0.387 2.300 1.00 85.00 100 ASP A C 1
ATOM 804 O O . ASP A 1 100 ? 12.087 -0.341 2.368 1.00 85.00 100 ASP A O 1
ATOM 808 N N . GLY A 1 101 ? 10.111 -0.444 3.398 1.00 85.25 101 GLY A N 1
ATOM 809 C CA . GLY A 1 101 ? 10.650 -0.470 4.747 1.00 85.25 101 GLY A CA 1
ATOM 810 C C . GLY A 1 101 ? 9.586 -0.854 5.765 1.00 85.25 101 GLY A C 1
ATOM 811 O O . GLY A 1 101 ? 8.397 -0.605 5.571 1.00 85.25 101 GLY A O 1
ATOM 812 N N . LYS A 1 102 ? 10.018 -1.445 6.885 1.00 83.25 102 LYS A N 1
ATOM 813 C CA . LYS A 1 102 ? 9.117 -1.978 7.926 1.00 83.25 102 LYS A CA 1
ATOM 814 C C . LYS A 1 102 ? 8.181 -0.925 8.536 1.00 83.25 102 LYS A C 1
ATOM 816 O O . LYS A 1 102 ? 7.141 -1.282 9.062 1.00 83.25 102 LYS A O 1
ATOM 821 N N . THR A 1 103 ? 8.540 0.356 8.464 1.00 87.44 103 THR A N 1
ATOM 822 C CA . THR A 1 103 ? 7.786 1.468 9.069 1.00 87.44 103 THR A CA 1
ATOM 823 C C . THR A 1 103 ? 6.717 2.067 8.162 1.00 87.44 103 THR A C 1
ATOM 825 O O . THR A 1 103 ? 6.015 2.981 8.582 1.00 87.44 103 THR A O 1
ATOM 828 N N . MET A 1 104 ? 6.606 1.585 6.922 1.00 87.94 104 MET A N 1
ATOM 829 C CA . MET A 1 104 ? 5.647 2.088 5.935 1.00 87.94 104 MET A CA 1
ATOM 830 C C . MET A 1 104 ? 4.242 1.518 6.150 1.00 87.94 104 MET A C 1
ATOM 832 O O . MET A 1 104 ? 3.255 2.211 5.918 1.00 87.94 104 MET A O 1
ATOM 836 N N . ALA A 1 105 ? 4.155 0.264 6.599 1.00 92.38 105 ALA A N 1
ATOM 837 C CA . ALA A 1 105 ? 2.897 -0.395 6.919 1.00 92.38 105 ALA A CA 1
ATOM 838 C C . ALA A 1 105 ? 2.603 -0.288 8.418 1.00 92.38 105 ALA A C 1
ATOM 840 O O . ALA A 1 105 ? 3.507 -0.340 9.249 1.00 92.38 105 ALA A O 1
ATOM 841 N N . THR A 1 106 ? 1.321 -0.182 8.757 1.00 92.31 106 THR A N 1
ATOM 842 C CA . THR A 1 106 ? 0.854 -0.327 10.144 1.00 92.31 106 THR A CA 1
ATOM 843 C C . THR A 1 106 ? 0.748 -1.798 10.538 1.00 92.31 106 THR A C 1
ATOM 845 O O . THR A 1 106 ? 1.045 -2.150 11.673 1.00 92.31 106 THR A O 1
ATOM 848 N N . HIS A 1 107 ? 0.352 -2.654 9.590 1.00 92.75 107 HIS A N 1
ATOM 849 C CA . HIS A 1 107 ? 0.121 -4.076 9.808 1.00 92.75 107 HIS A CA 1
ATOM 850 C C . HIS A 1 107 ? 0.697 -4.880 8.643 1.00 92.75 107 HIS A C 1
ATOM 852 O O . HIS A 1 107 ? 0.542 -4.510 7.476 1.00 92.75 107 HIS A O 1
ATOM 858 N N . ILE A 1 108 ? 1.347 -5.996 8.964 1.00 93.12 108 ILE A N 1
ATOM 859 C CA . ILE A 1 108 ? 1.782 -6.991 7.985 1.00 93.12 108 ILE A CA 1
ATOM 860 C C . ILE A 1 108 ? 1.002 -8.273 8.264 1.00 93.12 108 ILE A C 1
ATOM 862 O O . ILE A 1 108 ? 1.127 -8.850 9.340 1.00 93.12 108 ILE A O 1
ATOM 866 N N . VAL A 1 109 ? 0.198 -8.706 7.298 1.00 94.12 109 VAL A N 1
ATOM 867 C CA . VAL A 1 109 ? -0.589 -9.939 7.360 1.00 94.12 109 VAL A CA 1
ATOM 868 C C . VAL A 1 109 ? 0.226 -11.060 6.728 1.00 94.12 109 VAL A C 1
ATOM 870 O O . VAL A 1 109 ? 0.641 -10.952 5.576 1.00 94.12 109 VAL A O 1
ATOM 873 N N . ALA A 1 110 ? 0.467 -12.138 7.466 1.00 93.38 110 ALA A N 1
ATOM 874 C CA . ALA A 1 110 ? 1.192 -13.306 6.978 1.00 93.38 110 ALA A CA 1
ATOM 875 C C . ALA A 1 110 ? 0.690 -14.567 7.687 1.00 93.38 110 ALA A C 1
ATOM 877 O O .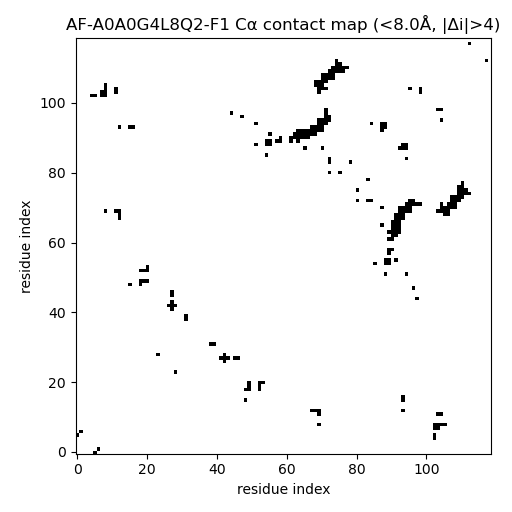 ALA A 1 110 ? 0.389 -14.516 8.877 1.00 93.38 110 ALA A O 1
ATOM 878 N N . SER A 1 111 ? 0.634 -15.698 6.980 1.00 92.88 111 SER A N 1
ATOM 879 C CA . SER A 1 111 ? 0.323 -16.997 7.601 1.00 92.88 111 SER A CA 1
ATOM 880 C C . SER A 1 111 ? 1.562 -17.675 8.184 1.00 92.88 111 SER A C 1
ATOM 882 O O . SER A 1 111 ? 1.476 -18.366 9.192 1.00 92.88 111 SER A O 1
ATOM 884 N N . THR A 1 112 ? 2.726 -17.466 7.569 1.00 88.81 112 THR A N 1
ATOM 885 C CA . THR A 1 112 ? 4.005 -18.033 8.015 1.00 88.81 112 THR A CA 1
ATOM 886 C C . THR A 1 112 ? 5.118 -17.017 7.816 1.00 88.81 112 THR A C 1
ATOM 888 O O . THR A 1 112 ? 5.190 -16.380 6.762 1.00 88.81 112 THR A O 1
ATOM 891 N N . LEU A 1 113 ? 6.025 -16.906 8.784 1.00 88.69 113 LEU A N 1
ATOM 892 C CA . LEU A 1 113 ? 7.233 -16.094 8.661 1.00 88.69 113 LEU A CA 1
ATOM 893 C C . LEU A 1 113 ? 8.471 -16.996 8.684 1.00 88.69 113 LEU A C 1
ATOM 895 O O . LEU A 1 113 ? 8.533 -17.920 9.493 1.00 88.69 113 LEU A O 1
ATOM 899 N N . PRO A 1 114 ? 9.476 -16.743 7.825 1.00 87.06 114 PRO A N 1
ATOM 900 C CA . PRO A 1 114 ? 10.739 -17.460 7.915 1.00 87.06 114 PRO A CA 1
ATOM 901 C C . PRO A 1 114 ? 11.431 -17.129 9.250 1.00 87.06 114 PRO A C 1
ATOM 903 O O . PRO A 1 114 ? 11.303 -15.992 9.715 1.00 87.06 114 PRO A O 1
ATOM 906 N N . PRO A 1 115 ? 12.238 -18.043 9.826 1.00 88.00 115 PRO A N 1
ATOM 907 C CA . PRO A 1 115 ? 12.877 -17.840 11.132 1.00 88.00 115 PRO A CA 1
ATOM 908 C C . PRO A 1 115 ? 13.651 -16.521 11.248 1.00 88.00 115 PRO A C 1
ATOM 910 O O . PRO A 1 115 ? 13.560 -15.829 12.254 1.00 88.00 115 PRO A O 1
ATOM 913 N N . LYS A 1 116 ? 14.316 -16.098 10.164 1.00 87.75 116 LYS A N 1
ATOM 914 C CA . LYS A 1 116 ? 15.048 -14.820 10.075 1.00 87.75 116 LYS A CA 1
ATOM 915 C C . LYS A 1 116 ? 14.176 -13.569 10.303 1.00 87.75 116 LYS A C 1
ATOM 917 O O . LYS A 1 116 ? 14.713 -12.488 10.507 1.00 87.75 116 LYS A O 1
ATOM 922 N N . LYS A 1 117 ? 12.850 -13.679 10.181 1.00 81.38 117 LYS A N 1
ATOM 923 C CA . LYS A 1 117 ? 11.886 -12.584 10.390 1.00 81.38 117 LYS A CA 1
ATOM 924 C C . LYS A 1 117 ? 11.071 -12.733 11.679 1.00 81.38 117 LYS A C 1
ATOM 926 O O . LYS A 1 117 ? 10.312 -11.820 11.985 1.00 81.38 117 LYS A O 1
ATOM 931 N N . ALA A 1 118 ? 11.180 -13.870 12.366 1.00 71.88 118 ALA A N 1
ATOM 932 C CA . ALA A 1 118 ? 10.442 -14.151 13.596 1.00 71.88 118 ALA A CA 1
ATOM 933 C C . ALA A 1 118 ? 11.173 -13.653 14.855 1.00 71.88 118 ALA A C 1
ATOM 935 O O . ALA A 1 118 ? 10.527 -13.446 15.878 1.00 71.88 118 ALA A O 1
ATOM 936 N N . VAL A 1 119 ? 12.495 -13.467 14.760 1.00 58.78 119 VAL A N 1
ATOM 937 C CA . VAL A 1 119 ? 13.389 -13.020 15.839 1.00 58.78 119 VAL A CA 1
ATOM 938 C C . VAL A 1 119 ? 13.896 -11.611 15.557 1.00 58.78 119 VAL A C 1
ATOM 940 O O . VAL A 1 119 ? 14.226 -11.333 14.378 1.00 58.78 119 VAL A O 1
#

Organism: Verticillium longisporum (NCBI:txid100787)

pLDDT: mean 88.14, std 8.18, range [46.09, 95.69]

Sequence (119 aa):
MGSRLEKNSSQVRKRIEGHTFEDEEGEEYEPSKFGGFDDYFRRKKIKLQNLDANLRAASSDKPQLFKGIVAHVSGYTQPSLSVLHRELVQHGAGFLQYLDGKTMATHIVASTLPPKKAV

Secondary structure (DSSP, 8-state):
---HHHHHHHHHHHHHHT-----S-SGGGSPPPTT-HHHHHHHHHHHHHHHHHHHHHTTTTS--TTTT-EEEEES--SS-HHHHHHHHHHTT-EE-SS-SSTTS-SEEEES---HHHH-